Protein AF-A0A975S518-F1 (afdb_monomer)

Mean predicted aligned error: 11.59 Å

Secondary structure (DSSP, 8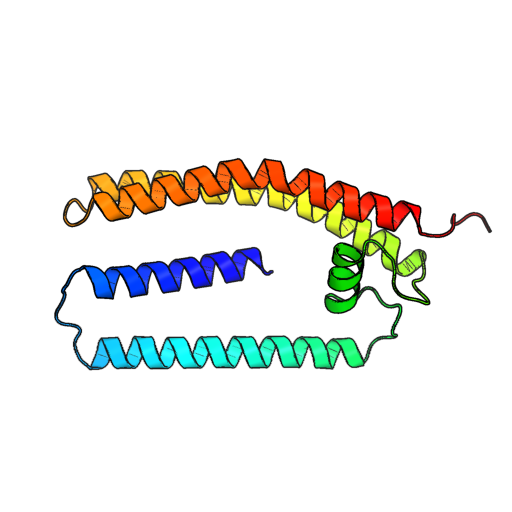-state):
-HHHHHHHHHHHHHHHHHHHHS-----HHHHHHHHHHHHHHHHHHHHHHHHHHHHHTTS-TTS--HHHHHHHHHHSSPPTT--HHHHHHHHHHHHHHHHHHHHHHHHHHHHHHHHHHHHHHH-TTSHHHHHHHHHHHHHHHHHHHHHHHHHHHHHHHHHTTSPPS--

Structure (mmCIF, N/CA/C/O backbone):
data_AF-A0A975S518-F1
#
_entry.id   AF-A0A975S518-F1
#
loop_
_atom_site.group_PDB
_atom_site.id
_atom_site.type_symbol
_atom_site.label_atom_id
_atom_site.label_alt_id
_atom_site.label_comp_id
_atom_site.label_asym_id
_atom_site.label_entity_id
_atom_site.label_seq_id
_atom_site.pdbx_PDB_ins_code
_atom_site.Cartn_x
_atom_site.Cartn_y
_atom_site.Cartn_z
_atom_site.occupancy
_atom_site.B_iso_or_equiv
_atom_site.auth_seq_id
_atom_site.auth_comp_id
_atom_site.auth_asym_id
_atom_site.auth_atom_id
_atom_site.pdbx_PDB_model_num
ATOM 1 N N . MET A 1 1 ? 2.983 2.450 4.273 1.00 43.06 1 MET A N 1
ATOM 2 C CA . MET A 1 1 ? 4.218 1.632 4.213 1.00 43.06 1 MET A CA 1
ATOM 3 C C . MET A 1 1 ? 4.245 0.651 3.047 1.00 43.06 1 MET A C 1
ATOM 5 O O . MET A 1 1 ? 5.260 0.614 2.371 1.00 43.06 1 MET A O 1
ATOM 9 N N . GLY A 1 2 ? 3.162 -0.083 2.753 1.00 44.12 2 GLY A N 1
ATOM 10 C CA . GLY A 1 2 ? 3.148 -1.046 1.639 1.00 44.12 2 GLY A CA 1
ATOM 11 C C . GLY A 1 2 ? 3.452 -0.449 0.260 1.00 44.12 2 GLY A C 1
ATOM 12 O O . GLY A 1 2 ? 4.195 -1.057 -0.487 1.00 44.12 2 GLY A O 1
ATOM 13 N N . LEU A 1 3 ? 2.962 0.756 -0.053 1.00 45.25 3 LEU A N 1
ATOM 14 C CA . LEU A 1 3 ? 3.166 1.374 -1.372 1.00 45.25 3 LEU A CA 1
ATOM 15 C C . LEU A 1 3 ? 4.629 1.754 -1.646 1.00 45.25 3 LEU A C 1
ATOM 17 O O . LEU A 1 3 ? 5.121 1.513 -2.734 1.00 45.25 3 LEU A O 1
ATOM 21 N N . PHE A 1 4 ? 5.336 2.310 -0.660 1.00 45.25 4 PHE A N 1
ATOM 22 C CA . PHE A 1 4 ? 6.731 2.732 -0.832 1.00 45.25 4 PHE A CA 1
ATOM 23 C C . PHE A 1 4 ? 7.668 1.524 -0.971 1.00 45.25 4 PHE A C 1
ATOM 25 O O . PHE A 1 4 ? 8.559 1.521 -1.810 1.00 45.25 4 PHE A O 1
ATOM 32 N N . LEU A 1 5 ? 7.404 0.460 -0.202 1.00 48.91 5 LEU A N 1
ATOM 33 C CA . LEU A 1 5 ? 8.085 -0.827 -0.355 1.00 48.91 5 LEU A CA 1
ATOM 34 C C . LEU A 1 5 ? 7.728 -1.506 -1.679 1.00 48.91 5 LEU A C 1
ATOM 36 O O . LEU A 1 5 ? 8.600 -2.087 -2.303 1.00 48.91 5 LEU A O 1
ATOM 40 N N . LEU A 1 6 ? 6.478 -1.405 -2.133 1.00 50.84 6 LEU A N 1
ATOM 41 C CA . LEU A 1 6 ? 6.052 -1.940 -3.425 1.00 50.84 6 LEU A CA 1
ATOM 42 C C . LEU A 1 6 ? 6.730 -1.199 -4.581 1.00 50.84 6 LEU A C 1
ATOM 44 O O . LEU A 1 6 ? 7.178 -1.851 -5.509 1.00 50.84 6 LEU A O 1
ATOM 48 N N . ILE A 1 7 ? 6.849 0.130 -4.507 1.00 51.62 7 ILE A N 1
ATOM 49 C CA . ILE A 1 7 ? 7.567 0.946 -5.495 1.00 51.62 7 ILE A CA 1
ATOM 50 C C . ILE A 1 7 ? 9.057 0.606 -5.477 1.00 51.62 7 ILE A C 1
ATOM 52 O O . ILE A 1 7 ? 9.623 0.396 -6.539 1.00 51.62 7 ILE A O 1
ATOM 56 N N . ALA A 1 8 ? 9.678 0.483 -4.300 1.00 49.62 8 ALA A N 1
ATOM 57 C CA . ALA A 1 8 ? 11.081 0.089 -4.192 1.00 49.62 8 ALA A CA 1
ATOM 58 C C . ALA A 1 8 ? 11.319 -1.320 -4.757 1.00 49.62 8 ALA A C 1
ATOM 60 O O . ALA A 1 8 ? 12.224 -1.506 -5.557 1.00 49.62 8 ALA A O 1
ATOM 61 N N . VAL A 1 9 ? 10.464 -2.289 -4.415 1.00 56.47 9 VAL A N 1
ATOM 62 C CA . VAL A 1 9 ? 10.541 -3.665 -4.928 1.00 56.47 9 VAL A CA 1
ATOM 63 C C . VAL A 1 9 ? 10.275 -3.711 -6.430 1.00 56.47 9 VAL A C 1
ATOM 65 O O . VAL A 1 9 ? 11.024 -4.368 -7.138 1.00 56.47 9 VAL A O 1
ATOM 68 N N . LEU A 1 10 ? 9.266 -2.997 -6.938 1.00 57.94 10 LEU A N 1
ATOM 69 C CA . LEU A 1 10 ? 9.005 -2.888 -8.376 1.00 57.94 10 LEU A CA 1
ATOM 70 C C . LEU A 1 10 ? 10.193 -2.262 -9.095 1.00 57.94 10 LEU A C 1
ATOM 72 O O . LEU A 1 10 ? 10.613 -2.793 -10.106 1.00 57.94 10 LEU A O 1
ATOM 76 N N . TYR A 1 11 ? 10.774 -1.194 -8.554 1.00 58.62 11 TYR A N 1
ATOM 77 C CA . TYR A 1 11 ? 11.950 -0.546 -9.123 1.00 58.62 11 TYR A CA 1
ATOM 78 C C . TYR A 1 11 ? 13.159 -1.492 -9.162 1.00 58.62 11 TYR A C 1
ATOM 80 O O . TYR A 1 11 ? 13.835 -1.589 -10.181 1.00 58.62 11 TYR A O 1
ATOM 88 N N . THR A 1 12 ? 13.389 -2.263 -8.093 1.00 53.81 12 THR A N 1
ATOM 89 C CA . THR A 1 12 ? 14.445 -3.285 -8.043 1.00 53.81 12 THR A CA 1
ATOM 90 C C . THR A 1 12 ? 14.187 -4.421 -9.034 1.00 53.81 12 THR A C 1
ATOM 92 O O . THR A 1 12 ? 15.092 -4.796 -9.767 1.00 53.81 12 THR A O 1
ATOM 95 N N . VAL A 1 13 ? 12.959 -4.941 -9.107 1.00 61.00 13 VAL A N 1
ATOM 96 C CA . VAL A 1 13 ? 12.565 -6.005 -10.048 1.00 61.00 13 VAL A CA 1
ATOM 97 C C . VAL A 1 13 ? 12.647 -5.526 -11.496 1.00 61.00 13 VAL A C 1
ATOM 99 O O . VAL A 1 13 ? 13.057 -6.287 -12.362 1.00 61.00 13 VAL A O 1
ATOM 102 N N . VAL A 1 14 ? 12.300 -4.267 -11.757 1.00 59.88 14 VAL A N 1
ATOM 103 C CA . VAL A 1 14 ? 12.376 -3.646 -13.080 1.00 59.88 14 VAL A CA 1
ATOM 104 C C . VAL A 1 14 ? 13.830 -3.471 -13.509 1.00 59.88 14 VAL A C 1
ATOM 106 O O . VAL A 1 14 ? 14.152 -3.865 -14.620 1.00 59.88 14 VAL A O 1
ATOM 109 N N . LEU A 1 15 ? 14.723 -2.994 -12.634 1.00 58.69 15 LEU A N 1
ATOM 110 C CA . LEU A 1 15 ? 16.164 -2.907 -12.922 1.00 58.69 15 LEU A CA 1
ATOM 111 C C . LEU A 1 15 ? 16.800 -4.284 -13.161 1.00 58.69 15 LEU A C 1
ATOM 113 O O . LEU A 1 15 ? 17.557 -4.456 -14.110 1.00 58.69 15 LEU A O 1
ATOM 117 N N . LEU A 1 16 ? 16.452 -5.277 -12.338 1.00 55.41 16 LEU A N 1
ATOM 118 C CA . LEU A 1 16 ? 16.920 -6.658 -12.500 1.00 55.41 16 LEU A CA 1
ATOM 119 C C . LEU A 1 16 ? 16.376 -7.327 -13.768 1.00 55.41 16 LEU A C 1
ATOM 121 O O . LEU A 1 16 ? 17.084 -8.093 -14.415 1.00 55.41 16 LEU A O 1
ATOM 125 N N . GLY A 1 17 ? 15.116 -7.059 -14.113 1.00 56.59 17 GLY A N 1
ATOM 126 C CA . GLY A 1 17 ? 14.508 -7.532 -15.352 1.00 56.59 17 GLY A CA 1
ATOM 127 C C . GLY A 1 17 ? 15.150 -6.877 -16.572 1.00 56.59 17 GLY A C 1
ATOM 128 O O . GLY A 1 17 ? 15.389 -7.553 -17.565 1.00 56.59 17 GLY A O 1
ATOM 129 N N . MET A 1 18 ? 15.494 -5.593 -16.471 1.00 54.53 18 MET A N 1
ATOM 130 C CA . MET A 1 18 ? 16.213 -4.853 -17.507 1.00 54.53 18 MET A CA 1
ATOM 131 C C . MET A 1 18 ? 17.574 -5.502 -17.788 1.00 54.53 18 MET A C 1
ATOM 133 O O . MET A 1 18 ? 17.830 -5.875 -18.925 1.00 54.53 18 MET A O 1
ATOM 137 N N . ASP A 1 19 ? 18.368 -5.773 -16.747 1.00 55.34 19 ASP A N 1
ATOM 138 C CA . ASP A 1 19 ? 19.677 -6.441 -16.857 1.00 55.34 19 ASP A CA 1
ATOM 139 C C . ASP A 1 19 ? 19.593 -7.871 -17.452 1.00 55.34 19 ASP A C 1
ATOM 141 O O . ASP A 1 19 ? 20.565 -8.369 -18.015 1.00 55.34 19 ASP A O 1
ATOM 145 N N . TYR A 1 20 ? 18.444 -8.550 -17.349 1.00 50.97 20 TYR A N 1
ATOM 146 C CA . TYR A 1 20 ? 18.223 -9.882 -17.933 1.00 50.97 20 TYR A CA 1
ATOM 147 C C . TYR A 1 20 ? 17.809 -9.831 -19.416 1.00 50.97 20 TYR A C 1
ATOM 149 O O . TYR A 1 20 ? 18.140 -10.735 -20.182 1.00 50.97 20 TYR A O 1
ATOM 157 N N . PHE A 1 21 ? 17.089 -8.785 -19.835 1.00 51.81 21 PHE A N 1
ATOM 158 C CA . PHE A 1 21 ? 16.566 -8.646 -21.201 1.00 51.81 21 PHE A CA 1
ATOM 159 C C . PHE A 1 21 ? 17.519 -7.930 -22.170 1.00 51.81 21 PHE A C 1
ATOM 161 O O . PHE A 1 21 ? 17.350 -8.070 -23.380 1.00 51.81 21 PHE A O 1
ATOM 168 N N . THR A 1 22 ? 18.522 -7.197 -21.677 1.00 54.31 22 THR A N 1
ATOM 169 C CA . THR A 1 22 ? 19.495 -6.463 -22.510 1.00 54.31 22 THR A CA 1
ATOM 170 C C . THR A 1 22 ? 20.615 -7.331 -23.089 1.00 54.31 22 THR A C 1
ATOM 172 O O . THR A 1 22 ? 21.387 -6.854 -23.916 1.00 54.31 22 THR A O 1
ATOM 175 N N . GLY A 1 23 ? 20.710 -8.613 -22.714 1.00 52.78 23 GLY A N 1
ATOM 176 C CA . GLY A 1 23 ? 21.712 -9.530 -23.274 1.00 52.78 23 GLY A CA 1
ATOM 177 C C . GLY A 1 23 ? 23.162 -9.163 -22.933 1.00 52.78 23 GLY A C 1
ATOM 178 O O . GLY A 1 23 ? 24.083 -9.718 -23.535 1.00 52.78 23 GLY A O 1
ATOM 179 N N . GLU A 1 24 ? 23.383 -8.256 -21.972 1.00 53.56 24 GLU A N 1
ATOM 180 C CA . GLU A 1 24 ? 24.712 -8.012 -21.419 1.00 53.56 24 GLU A CA 1
ATOM 181 C C . GLU A 1 24 ? 25.257 -9.324 -20.844 1.00 53.56 24 GLU A C 1
ATOM 183 O O . GLU A 1 24 ? 24.554 -10.062 -20.149 1.00 53.56 24 GLU A O 1
ATOM 188 N N . ILE A 1 25 ? 26.528 -9.630 -21.122 1.00 51.72 25 ILE A N 1
ATOM 189 C CA . ILE A 1 25 ? 27.223 -10.762 -20.506 1.00 51.72 25 ILE A CA 1
ATOM 190 C C . ILE A 1 25 ? 27.328 -10.443 -19.013 1.00 51.72 25 ILE A C 1
ATOM 192 O O . ILE A 1 25 ? 28.244 -9.754 -18.563 1.00 51.72 25 ILE A O 1
ATOM 196 N N . LEU A 1 26 ? 26.339 -10.903 -18.248 1.00 54.31 26 LEU A N 1
ATOM 197 C CA . LEU A 1 26 ? 26.256 -10.724 -16.810 1.00 54.31 26 LEU A CA 1
ATOM 198 C C . LEU A 1 26 ? 27.484 -11.378 -16.176 1.00 54.31 26 LEU A C 1
ATOM 200 O O . LEU A 1 26 ? 27.552 -12.596 -16.009 1.00 54.31 26 LEU A O 1
ATOM 204 N N . GLY A 1 27 ? 28.477 -10.558 -15.833 1.00 60.00 27 GLY A N 1
ATOM 205 C CA . GLY A 1 27 ? 29.650 -11.021 -15.109 1.00 60.00 27 GLY A CA 1
ATOM 206 C C . GLY A 1 27 ? 29.211 -11.770 -13.839 1.00 60.00 27 GLY A C 1
ATOM 207 O O . GLY A 1 27 ? 28.298 -11.296 -13.152 1.00 60.00 27 GLY A O 1
ATOM 208 N N . PRO A 1 28 ? 29.850 -12.897 -13.473 1.00 63.00 28 PRO A N 1
ATOM 209 C CA . PRO A 1 28 ? 29.451 -13.721 -12.325 1.00 63.00 28 PRO A CA 1
ATOM 210 C C . PRO A 1 28 ? 29.260 -12.922 -11.025 1.00 63.00 28 PRO A C 1
ATOM 212 O O . PRO A 1 28 ? 28.379 -13.224 -10.223 1.00 63.00 28 PRO A O 1
ATOM 215 N N . GLY A 1 29 ? 30.042 -11.850 -10.841 1.00 60.47 29 GLY A N 1
ATOM 216 C CA . GLY A 1 29 ? 29.932 -10.942 -9.699 1.00 60.47 29 GLY A CA 1
ATOM 217 C C . GLY A 1 29 ? 28.628 -10.137 -9.645 1.00 60.47 29 GLY A C 1
ATOM 218 O O . GLY A 1 29 ? 28.104 -9.918 -8.556 1.00 60.47 29 GLY A O 1
ATOM 219 N N . ARG A 1 30 ? 28.055 -9.739 -10.789 1.00 60.25 30 ARG A N 1
ATOM 220 C CA . ARG A 1 30 ? 26.800 -8.966 -10.848 1.00 60.25 30 ARG A CA 1
ATOM 221 C C . ARG A 1 30 ? 25.590 -9.854 -10.549 1.00 60.25 30 ARG A C 1
ATOM 223 O O . ARG A 1 30 ? 24.694 -9.423 -9.826 1.00 60.25 30 ARG A O 1
ATOM 230 N N . ILE A 1 31 ? 25.627 -11.115 -10.997 1.00 61.16 31 ILE A N 1
ATOM 231 C CA . ILE A 1 31 ? 24.643 -12.163 -10.662 1.00 61.16 31 ILE A CA 1
ATOM 232 C C . ILE A 1 31 ? 24.711 -12.505 -9.168 1.00 61.16 31 ILE A C 1
ATOM 234 O O . ILE A 1 31 ? 23.690 -12.556 -8.485 1.00 61.16 31 ILE A O 1
ATOM 238 N N . ALA A 1 32 ? 25.918 -12.694 -8.628 1.00 67.00 32 ALA A N 1
ATOM 239 C CA . ALA A 1 32 ? 26.101 -12.958 -7.204 1.00 67.00 32 ALA A CA 1
ATOM 240 C C . ALA A 1 32 ? 25.609 -11.782 -6.345 1.00 67.00 32 ALA A C 1
ATOM 242 O O . ALA A 1 32 ? 24.908 -11.992 -5.359 1.00 67.00 32 ALA A O 1
ATOM 243 N N . PHE A 1 33 ? 25.908 -10.541 -6.741 1.00 65.25 33 PHE A N 1
ATOM 244 C CA . PHE A 1 33 ? 25.447 -9.347 -6.034 1.00 65.25 33 PHE A CA 1
ATOM 245 C C . PHE A 1 33 ? 23.918 -9.219 -6.042 1.00 65.25 33 PHE A C 1
ATOM 247 O O . PHE A 1 33 ? 23.312 -8.978 -4.997 1.00 65.25 33 PHE A O 1
ATOM 254 N N . THR A 1 34 ? 23.272 -9.432 -7.189 1.00 64.88 34 THR A N 1
ATOM 255 C CA . THR A 1 34 ? 21.804 -9.417 -7.301 1.00 64.88 34 THR A CA 1
ATOM 256 C C . THR A 1 34 ? 21.146 -10.551 -6.513 1.00 64.88 34 THR A C 1
ATOM 258 O O . THR A 1 34 ? 20.154 -10.324 -5.823 1.00 64.88 34 THR A O 1
ATOM 261 N N . ALA A 1 35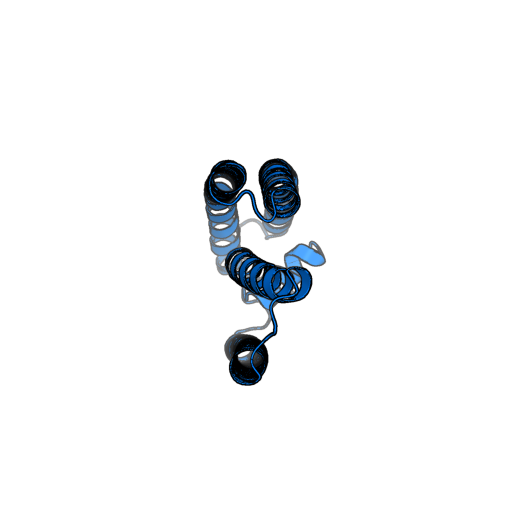 ? 21.724 -11.754 -6.522 1.00 66.62 35 ALA A N 1
ATOM 262 C CA . ALA A 1 35 ? 21.235 -12.870 -5.716 1.00 66.62 35 ALA A CA 1
ATOM 263 C C . ALA A 1 35 ? 21.365 -12.592 -4.208 1.00 66.62 35 ALA A C 1
ATOM 265 O O . ALA A 1 35 ? 20.403 -12.768 -3.459 1.00 66.62 35 ALA A O 1
ATOM 266 N N . ILE A 1 36 ? 22.524 -12.102 -3.754 1.00 72.25 36 ILE A N 1
ATOM 267 C CA . ILE A 1 36 ? 22.772 -11.767 -2.343 1.00 72.25 36 ILE A CA 1
ATOM 268 C C . ILE A 1 36 ? 21.841 -10.646 -1.886 1.00 72.25 36 ILE A C 1
ATOM 270 O O . ILE A 1 36 ? 21.230 -10.752 -0.824 1.00 72.25 36 ILE A O 1
ATOM 274 N N . THR A 1 37 ? 21.691 -9.590 -2.685 1.00 65.19 37 THR A N 1
ATOM 275 C CA . THR A 1 37 ? 20.785 -8.479 -2.359 1.00 65.19 37 THR A CA 1
ATOM 276 C C . THR A 1 37 ? 19.325 -8.924 -2.353 1.00 65.19 37 THR A C 1
ATOM 278 O O . THR A 1 37 ? 18.594 -8.563 -1.431 1.00 65.19 37 THR A O 1
ATOM 281 N N . GLY A 1 38 ? 18.908 -9.778 -3.292 1.00 67.50 38 GLY A N 1
ATOM 282 C CA . GLY A 1 38 ? 17.574 -10.379 -3.309 1.00 67.50 38 GLY A CA 1
ATOM 283 C C . GLY A 1 38 ? 17.286 -11.232 -2.068 1.00 67.50 38 GLY A C 1
ATOM 284 O O . GLY A 1 38 ? 16.230 -11.088 -1.444 1.00 67.50 38 GLY A O 1
ATOM 285 N N . ILE A 1 39 ? 18.239 -12.073 -1.651 1.00 73.19 39 ILE A N 1
ATOM 286 C CA . ILE A 1 39 ? 18.132 -12.902 -0.439 1.00 73.19 39 ILE A CA 1
ATOM 287 C C . ILE A 1 39 ? 18.131 -12.033 0.823 1.00 73.19 39 ILE A C 1
ATOM 289 O O . ILE A 1 39 ? 17.311 -12.252 1.719 1.00 73.19 39 ILE A O 1
ATOM 293 N N . ALA A 1 40 ? 19.011 -1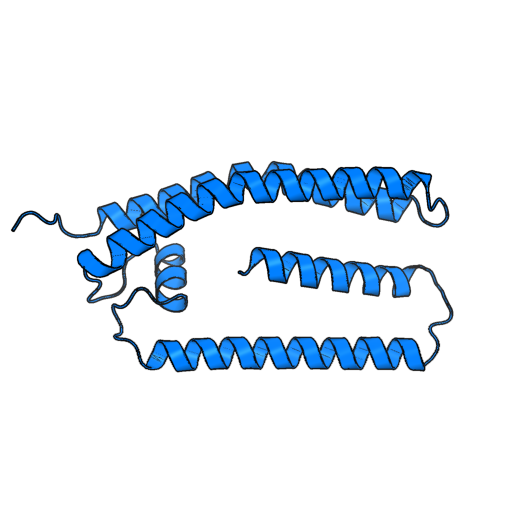1.033 0.901 1.00 68.62 40 ALA A N 1
ATOM 294 C CA . ALA A 1 40 ? 19.095 -10.113 2.030 1.00 68.62 40 ALA A CA 1
ATOM 295 C C . ALA A 1 40 ? 17.799 -9.307 2.188 1.00 68.62 40 ALA A C 1
ATOM 297 O O . ALA A 1 40 ? 17.251 -9.235 3.288 1.00 68.62 40 ALA A O 1
ATOM 298 N N . LEU A 1 41 ? 17.260 -8.775 1.087 1.00 71.19 41 LEU A N 1
ATOM 299 C CA . LEU A 1 41 ? 15.992 -8.051 1.080 1.00 71.19 41 LEU A CA 1
ATOM 300 C C . LEU A 1 41 ? 14.834 -8.959 1.504 1.00 71.19 41 LEU A C 1
ATOM 302 O O . LEU A 1 41 ? 14.049 -8.590 2.376 1.00 71.19 41 LEU A O 1
ATOM 306 N N . SER A 1 42 ? 14.757 -10.169 0.947 1.00 66.12 42 SER A N 1
ATOM 307 C CA . SER A 1 42 ? 13.719 -11.146 1.298 1.00 66.12 42 SER A CA 1
ATOM 308 C C . SER A 1 42 ? 13.779 -11.524 2.782 1.00 66.12 42 SER A C 1
ATOM 310 O O . SER A 1 42 ? 12.761 -11.522 3.476 1.00 66.12 42 SER A O 1
ATOM 312 N N . SER A 1 43 ? 14.984 -11.771 3.300 1.00 73.38 43 SER A N 1
ATOM 313 C CA . SER A 1 43 ? 15.219 -12.100 4.710 1.00 73.38 43 SER A CA 1
ATOM 314 C C . SER A 1 43 ? 14.855 -10.938 5.634 1.00 73.38 43 SER A C 1
ATOM 316 O O . SER A 1 43 ? 14.196 -11.139 6.655 1.00 73.38 43 SER A O 1
ATOM 318 N N . PHE A 1 44 ? 15.218 -9.711 5.254 1.00 76.00 44 PHE A N 1
ATOM 319 C CA . PHE A 1 44 ? 14.854 -8.503 5.987 1.00 76.00 44 PHE A CA 1
ATOM 320 C C . PHE A 1 44 ? 13.338 -8.294 6.025 1.00 76.00 44 PHE A C 1
ATOM 322 O O . PHE A 1 44 ? 12.791 -8.016 7.092 1.00 76.00 44 PHE A O 1
ATOM 329 N N . ILE A 1 45 ? 12.636 -8.483 4.902 1.00 73.06 45 ILE A N 1
ATOM 330 C CA . ILE A 1 45 ? 11.170 -8.380 4.839 1.00 73.06 45 ILE A CA 1
ATOM 331 C C . ILE A 1 45 ? 10.522 -9.391 5.791 1.00 73.06 45 ILE A C 1
ATOM 333 O O . ILE A 1 45 ? 9.654 -9.021 6.585 1.00 73.06 45 ILE A O 1
ATOM 337 N N . LEU A 1 46 ? 10.958 -10.654 5.756 1.00 76.44 46 LEU A N 1
ATOM 338 C CA . LEU A 1 46 ? 10.429 -11.700 6.636 1.00 76.44 46 LEU A CA 1
ATOM 339 C C . LEU A 1 46 ? 10.689 -11.387 8.113 1.00 76.44 46 LEU A C 1
ATOM 341 O O . LEU A 1 46 ? 9.778 -11.500 8.941 1.00 76.44 46 LEU A O 1
ATOM 345 N N . TRP A 1 47 ? 11.905 -10.947 8.445 1.00 82.69 47 TRP A N 1
ATOM 346 C CA . TRP A 1 47 ? 12.259 -10.516 9.794 1.00 82.69 47 TRP A CA 1
ATOM 347 C C . TRP A 1 47 ? 11.400 -9.335 10.252 1.00 82.69 47 TRP A C 1
ATOM 349 O O . TRP A 1 47 ? 10.831 -9.382 11.343 1.00 82.69 47 TRP A O 1
ATOM 359 N N . PHE A 1 48 ? 11.232 -8.315 9.410 1.00 76.00 48 PHE A N 1
ATOM 360 C CA . PHE A 1 48 ? 10.460 -7.117 9.725 1.00 76.00 48 PHE A CA 1
ATOM 361 C C . PHE A 1 48 ? 8.983 -7.441 9.975 1.00 76.00 48 PHE A C 1
ATOM 363 O O . PHE A 1 48 ? 8.408 -6.988 10.966 1.00 76.00 48 PHE A O 1
ATOM 370 N N . VAL A 1 49 ? 8.374 -8.288 9.136 1.00 74.81 49 VAL A N 1
ATOM 371 C CA . VAL A 1 49 ? 6.991 -8.759 9.326 1.00 74.81 49 VAL A CA 1
ATOM 372 C C . VAL A 1 49 ? 6.858 -9.546 10.631 1.00 74.81 49 VAL A C 1
ATOM 374 O O . VAL A 1 49 ? 5.910 -9.331 11.393 1.00 74.81 49 VAL A O 1
ATOM 377 N N . LYS A 1 50 ? 7.811 -10.437 10.929 1.00 79.31 50 LYS A N 1
ATOM 378 C CA . LYS A 1 50 ? 7.820 -11.212 12.179 1.00 79.31 50 LYS A CA 1
ATOM 379 C C . LYS A 1 50 ? 7.975 -10.304 13.399 1.00 79.31 50 LYS A C 1
ATOM 381 O O . LYS A 1 50 ? 7.259 -10.483 14.383 1.00 79.31 50 LYS A O 1
ATOM 386 N N . TRP A 1 51 ? 8.862 -9.317 13.325 1.00 81.88 51 TRP A N 1
ATOM 387 C CA . TRP A 1 51 ? 9.094 -8.335 14.378 1.00 81.88 51 TRP A CA 1
ATOM 388 C C . TRP A 1 51 ? 7.856 -7.469 14.634 1.00 81.88 51 TRP A C 1
ATOM 390 O O . TRP A 1 51 ? 7.454 -7.310 15.788 1.00 81.88 51 TRP A O 1
ATOM 400 N N . GLN A 1 52 ? 7.189 -6.984 13.580 1.00 77.44 52 GLN A N 1
ATOM 401 C CA . GLN A 1 52 ? 5.931 -6.248 13.723 1.00 77.44 52 GLN A CA 1
ATOM 402 C C . GLN A 1 52 ? 4.858 -7.100 14.402 1.00 77.44 52 GLN A C 1
ATOM 404 O O . GLN A 1 52 ? 4.291 -6.667 15.403 1.00 77.44 52 GLN A O 1
ATOM 409 N N . ARG A 1 53 ? 4.643 -8.340 13.943 1.00 78.00 53 ARG A N 1
ATOM 410 C CA . ARG A 1 53 ? 3.684 -9.262 14.576 1.00 78.00 53 ARG A CA 1
ATOM 411 C C . ARG A 1 53 ? 4.022 -9.532 16.041 1.00 78.00 53 ARG A C 1
ATOM 413 O O . ARG A 1 53 ? 3.131 -9.556 16.882 1.00 78.00 53 ARG A O 1
ATOM 420 N N . ALA A 1 54 ? 5.300 -9.712 16.372 1.00 81.38 54 ALA A N 1
ATOM 421 C CA . ALA A 1 54 ? 5.735 -9.910 17.753 1.00 81.38 54 ALA A CA 1
ATOM 422 C C . ALA A 1 54 ? 5.441 -8.685 18.634 1.00 81.38 54 ALA A C 1
ATOM 424 O O . ALA A 1 54 ? 5.046 -8.832 19.790 1.00 81.38 54 ALA A O 1
ATOM 425 N N . ARG A 1 55 ? 5.584 -7.475 18.084 1.00 78.81 55 ARG A N 1
ATOM 426 C CA . ARG A 1 55 ? 5.240 -6.225 18.769 1.00 78.81 55 ARG A CA 1
ATOM 427 C C . ARG A 1 55 ? 3.728 -6.056 18.937 1.00 78.81 55 ARG A C 1
ATOM 429 O O . ARG A 1 55 ? 3.292 -5.537 19.959 1.00 78.81 55 ARG A O 1
ATOM 436 N N . GLU A 1 56 ? 2.938 -6.518 17.972 1.00 78.38 56 GLU A N 1
ATOM 437 C CA . GLU A 1 56 ? 1.472 -6.499 18.032 1.00 78.38 56 GLU A CA 1
ATOM 438 C C . GLU A 1 56 ? 0.900 -7.502 19.033 1.00 78.38 56 GLU A C 1
ATOM 440 O O . GLU A 1 56 ? -0.052 -7.165 19.723 1.00 78.38 56 GLU A O 1
ATOM 445 N N . ARG A 1 57 ? 1.518 -8.680 19.202 1.00 75.19 57 ARG A N 1
ATOM 446 C CA . ARG A 1 57 ? 1.108 -9.681 20.213 1.00 75.19 57 ARG A CA 1
ATOM 447 C C . ARG A 1 57 ? 1.157 -9.171 21.652 1.00 75.19 57 ARG A C 1
ATOM 449 O O . ARG A 1 57 ? 0.525 -9.753 22.523 1.00 75.19 57 ARG A O 1
ATOM 456 N N . ARG A 1 58 ? 1.924 -8.111 21.915 1.00 78.31 58 ARG A N 1
ATOM 457 C CA . ARG A 1 58 ? 1.983 -7.465 23.234 1.00 78.31 58 ARG A CA 1
ATOM 458 C C . ARG A 1 58 ? 0.797 -6.534 23.492 1.00 78.31 58 ARG A C 1
ATOM 460 O O . ARG A 1 58 ? 0.683 -6.005 24.592 1.00 78.31 58 ARG A O 1
ATOM 467 N N . LYS A 1 59 ? -0.038 -6.277 22.483 1.00 79.88 59 LYS A N 1
ATOM 468 C CA . LYS A 1 59 ? -1.190 -5.380 22.576 1.00 79.88 59 LYS A CA 1
ATOM 469 C C . LYS A 1 59 ? -2.486 -6.179 22.775 1.00 79.88 59 LYS A C 1
ATOM 471 O O . LYS A 1 59 ? -2.562 -7.317 22.316 1.00 79.88 59 LYS A O 1
ATOM 476 N N . PRO A 1 60 ? -3.505 -5.591 23.427 1.00 79.31 60 PRO A N 1
ATOM 477 C CA . PRO A 1 60 ? -4.817 -6.218 23.579 1.00 79.31 60 PRO A CA 1
ATOM 478 C C . PRO A 1 60 ? -5.453 -6.586 22.232 1.00 79.31 60 PRO A C 1
ATOM 480 O O . PRO A 1 60 ? -5.251 -5.883 21.240 1.00 79.31 60 PRO A O 1
ATOM 483 N N . ALA A 1 61 ? -6.270 -7.644 22.211 1.00 76.06 61 ALA A N 1
ATOM 484 C CA . ALA A 1 61 ? -6.906 -8.159 20.994 1.00 76.06 61 ALA A CA 1
ATOM 485 C C . ALA A 1 61 ? -7.772 -7.113 20.265 1.00 76.06 61 ALA A C 1
ATOM 487 O O . ALA A 1 61 ? -7.732 -7.048 19.040 1.00 76.06 61 ALA A O 1
ATOM 488 N N . GLY A 1 62 ? -8.466 -6.240 21.003 1.00 77.94 62 GLY A N 1
ATOM 489 C CA . GLY A 1 62 ? -9.274 -5.144 20.451 1.00 77.94 62 GLY A CA 1
ATOM 490 C C . GLY A 1 62 ? -8.491 -3.873 20.096 1.00 77.94 62 GLY A C 1
ATOM 491 O O . GLY A 1 62 ? -9.101 -2.873 19.731 1.00 77.94 62 GLY A O 1
ATOM 492 N N . TRP A 1 63 ? -7.157 -3.855 20.211 1.00 84.38 63 TRP A N 1
ATOM 493 C CA . TRP A 1 63 ? -6.357 -2.657 19.924 1.00 84.38 63 TRP A CA 1
ATOM 494 C C . TRP A 1 63 ? -6.250 -2.403 18.406 1.00 84.38 63 TRP A C 1
ATOM 496 O O . TRP A 1 63 ? -6.125 -3.369 17.644 1.00 84.38 63 TRP A O 1
ATOM 506 N N . PRO A 1 64 ? -6.205 -1.140 17.935 1.00 83.00 64 PRO A N 1
ATOM 507 C CA . PRO A 1 64 ? -5.961 -0.795 16.528 1.00 83.00 64 PRO A CA 1
ATOM 508 C C . PRO A 1 64 ? -4.504 -1.089 16.111 1.00 83.00 64 PRO A C 1
ATOM 510 O O . PRO A 1 64 ? -3.663 -0.205 15.960 1.00 83.00 64 PRO A O 1
ATOM 513 N N . THR A 1 65 ? -4.157 -2.369 15.994 1.00 85.31 65 THR A N 1
ATOM 514 C CA . THR A 1 65 ? -2.885 -2.846 15.425 1.00 85.31 65 THR A CA 1
ATOM 515 C C . THR A 1 65 ? -2.953 -2.860 13.898 1.00 85.31 65 THR A C 1
ATOM 517 O O . THR A 1 65 ? -4.043 -2.838 13.331 1.00 85.31 65 THR A O 1
ATOM 520 N N . ALA A 1 66 ? -1.815 -2.908 13.197 1.00 80.50 66 ALA A N 1
ATOM 521 C CA . ALA A 1 66 ? -1.825 -2.925 11.733 1.00 80.50 66 ALA A CA 1
ATOM 522 C C . ALA A 1 66 ? -2.486 -4.206 11.199 1.00 80.50 66 ALA A C 1
ATOM 524 O O . ALA A 1 66 ? -3.202 -4.154 10.196 1.00 80.50 66 ALA A O 1
ATOM 525 N N . THR A 1 67 ? -2.302 -5.334 11.895 1.00 81.38 67 THR A N 1
ATOM 526 C CA . THR A 1 67 ? -3.010 -6.584 11.588 1.00 81.38 67 THR A CA 1
ATOM 527 C C . THR A 1 67 ? -4.520 -6.438 11.786 1.00 81.38 67 THR A C 1
ATOM 529 O O . THR A 1 67 ? -5.260 -6.677 10.836 1.00 81.38 67 THR A O 1
ATOM 532 N N . ASN A 1 68 ? -4.986 -5.962 12.946 1.00 84.44 68 ASN A N 1
ATOM 533 C CA . ASN A 1 68 ? -6.422 -5.794 13.210 1.00 84.44 68 ASN A CA 1
ATOM 534 C C . ASN A 1 68 ? -7.076 -4.785 12.269 1.00 84.44 68 ASN A C 1
ATOM 536 O O . ASN A 1 68 ? -8.179 -5.012 11.789 1.00 84.44 68 ASN A O 1
ATOM 540 N N . PHE A 1 69 ? -6.379 -3.696 11.951 1.00 85.19 69 PHE A N 1
ATOM 541 C CA . PHE A 1 69 ? -6.853 -2.690 11.007 1.00 85.19 69 PHE A CA 1
ATOM 542 C C . PHE A 1 69 ? -6.990 -3.264 9.592 1.00 85.19 69 PHE A C 1
ATOM 544 O O . PHE A 1 69 ? -7.961 -2.991 8.888 1.00 85.19 69 PHE A O 1
ATOM 551 N N . ARG A 1 70 ? -6.033 -4.098 9.162 1.00 84.50 70 ARG A N 1
ATOM 552 C CA . ARG A 1 70 ? -6.110 -4.795 7.872 1.00 84.50 70 ARG A CA 1
ATOM 553 C C . ARG A 1 70 ? -7.258 -5.799 7.854 1.00 84.50 70 ARG A C 1
ATOM 555 O O . ARG A 1 70 ? -7.990 -5.823 6.867 1.00 84.50 70 ARG A O 1
ATOM 562 N N . THR A 1 71 ? -7.406 -6.587 8.917 1.00 84.88 71 THR A N 1
ATOM 563 C CA . THR A 1 71 ? -8.508 -7.540 9.065 1.00 84.88 71 THR A CA 1
ATOM 564 C C . THR A 1 71 ? -9.840 -6.804 8.997 1.00 84.88 71 THR A C 1
ATOM 566 O O . THR A 1 71 ? -10.625 -7.126 8.114 1.00 84.88 71 THR A O 1
ATOM 569 N N . ALA A 1 72 ? -10.023 -5.733 9.774 1.00 86.12 72 ALA A N 1
ATOM 570 C CA . ALA A 1 72 ? -11.245 -4.930 9.785 1.00 86.12 72 ALA A CA 1
ATOM 571 C C . ALA A 1 72 ? -11.577 -4.304 8.423 1.00 86.12 72 ALA A C 1
ATOM 573 O O . ALA A 1 72 ? -12.724 -4.288 7.994 1.00 86.12 72 ALA A O 1
ATOM 574 N N . LEU A 1 73 ? -10.575 -3.841 7.670 1.00 85.00 73 LEU A N 1
ATOM 575 C CA . LEU A 1 73 ? -10.791 -3.350 6.303 1.00 85.00 73 LEU A CA 1
ATOM 576 C C . LEU A 1 73 ? -11.165 -4.455 5.303 1.00 85.00 73 LEU A C 1
ATOM 578 O O . LEU A 1 73 ? -11.813 -4.178 4.283 1.00 85.00 73 LEU A O 1
ATOM 582 N N . SER A 1 74 ? -10.695 -5.681 5.536 1.00 85.00 74 SER A N 1
ATOM 583 C CA . SER A 1 74 ? -10.997 -6.827 4.679 1.00 85.00 74 SER A CA 1
ATOM 584 C C . SER A 1 74 ? -12.358 -7.446 4.988 1.00 85.00 74 SER A C 1
ATOM 586 O O . SER A 1 74 ? -13.121 -7.642 4.045 1.00 85.00 74 SER A O 1
ATOM 588 N N . SER A 1 75 ? -12.672 -7.679 6.266 1.00 85.81 75 SER A N 1
ATOM 589 C CA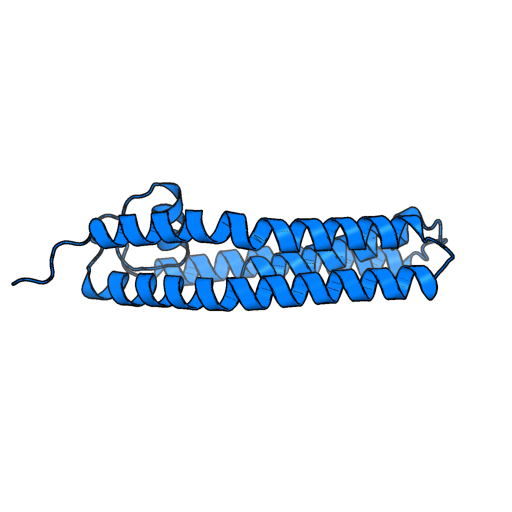 . SER A 1 75 ? -13.956 -8.211 6.734 1.00 85.81 75 SER A CA 1
ATOM 590 C C . SER A 1 75 ? -15.066 -7.167 6.675 1.00 85.81 75 SER A C 1
ATOM 592 O O . SER A 1 75 ? -16.216 -7.511 6.446 1.00 85.81 75 SER A O 1
ATOM 594 N N . GLY A 1 76 ? -14.722 -5.885 6.821 1.00 84.56 76 GLY A N 1
ATOM 595 C CA . GLY A 1 76 ? -15.698 -4.811 6.970 1.00 84.56 76 GLY A CA 1
ATOM 596 C C . GLY A 1 76 ? -16.260 -4.691 8.387 1.00 84.56 76 GLY A C 1
ATOM 597 O O . GLY A 1 76 ? -17.210 -3.939 8.563 1.00 84.56 76 GLY A O 1
ATOM 598 N N . GLU A 1 77 ? -15.674 -5.381 9.369 1.00 87.00 77 GLU A N 1
ATOM 599 C CA . GLU A 1 77 ? -16.146 -5.433 10.760 1.00 87.00 77 GLU A CA 1
ATOM 600 C C . GLU A 1 77 ? -15.015 -5.139 11.749 1.00 87.00 77 GLU A C 1
ATOM 602 O O . GLU A 1 77 ? -13.861 -5.516 11.524 1.00 87.00 77 GLU A O 1
ATOM 607 N N . LEU A 1 78 ? -15.338 -4.470 12.857 1.00 86.69 78 LEU A N 1
ATOM 608 C CA . LEU A 1 78 ? -14.384 -4.221 13.938 1.00 86.69 78 LEU A CA 1
ATOM 609 C C . LEU A 1 78 ? -14.125 -5.488 14.773 1.00 86.69 78 LEU A C 1
ATOM 611 O O . LEU A 1 78 ? -15.036 -6.285 14.981 1.00 86.69 78 LEU A O 1
ATOM 615 N N . PRO A 1 79 ? -12.895 -5.685 15.283 1.00 85.25 79 PRO A N 1
ATOM 616 C CA . PRO A 1 79 ? -12.599 -6.816 16.155 1.00 85.25 79 PRO A CA 1
ATOM 617 C C . PRO A 1 79 ? -13.351 -6.715 17.488 1.00 85.25 79 PRO A C 1
ATOM 619 O O . PRO A 1 79 ? -13.584 -5.622 18.007 1.00 85.25 79 PRO A O 1
ATOM 622 N N . GLU A 1 80 ? -13.669 -7.868 18.075 1.00 80.56 80 GLU A N 1
ATOM 623 C CA . GLU A 1 80 ? -14.331 -7.950 19.377 1.00 80.56 80 GLU A CA 1
ATOM 624 C C . GLU A 1 80 ? -13.547 -7.184 20.459 1.00 80.56 80 GLU A C 1
ATOM 626 O O . GLU A 1 80 ? -12.323 -7.297 20.588 1.00 80.56 80 GLU A O 1
ATOM 631 N N . GLY A 1 81 ? -14.257 -6.358 21.232 1.00 81.25 81 GLY A N 1
ATOM 632 C CA . GLY A 1 81 ? -13.656 -5.487 22.245 1.00 81.25 81 GLY A CA 1
ATOM 633 C C . GLY A 1 81 ? -12.993 -4.216 21.696 1.00 81.25 81 GLY A C 1
ATOM 634 O O . GLY A 1 81 ? -12.248 -3.560 22.431 1.00 81.25 81 GLY A O 1
ATOM 635 N N . ALA A 1 82 ? -13.237 -3.850 20.431 1.00 83.62 82 ALA A N 1
ATOM 636 C CA . ALA A 1 82 ? -12.825 -2.562 19.881 1.00 83.62 82 ALA A CA 1
ATOM 637 C C . ALA A 1 82 ? -13.479 -1.402 20.648 1.00 83.62 82 ALA A C 1
ATOM 639 O O . ALA A 1 82 ? -14.698 -1.254 20.680 1.00 83.62 82 ALA A O 1
ATOM 640 N N . ARG A 1 83 ? -12.651 -0.551 21.263 1.00 84.81 83 ARG A N 1
ATOM 641 C CA . ARG A 1 83 ? -13.109 0.652 21.970 1.00 84.81 83 ARG A CA 1
ATOM 642 C C . ARG A 1 83 ? -13.109 1.854 21.031 1.00 84.81 83 ARG A C 1
ATOM 644 O O . ARG A 1 83 ? -12.084 2.132 20.400 1.00 84.81 83 ARG A O 1
ATOM 651 N N . ALA A 1 84 ? -14.214 2.600 21.000 1.00 83.31 84 ALA A N 1
ATOM 652 C CA . ALA A 1 84 ? -14.370 3.792 20.163 1.00 83.31 84 ALA A CA 1
ATOM 653 C C . ALA A 1 84 ? -13.259 4.826 20.397 1.00 83.31 84 ALA A C 1
ATOM 655 O O . ALA A 1 84 ? -12.666 5.315 19.439 1.00 83.31 84 ALA A O 1
ATOM 656 N N . GLU A 1 85 ? -12.882 5.050 21.656 1.00 85.88 85 GLU A N 1
ATOM 657 C CA . GLU A 1 85 ? -11.816 5.977 22.063 1.00 85.88 85 GLU A CA 1
ATOM 658 C C . GLU A 1 85 ? -10.465 5.710 21.380 1.00 85.88 85 GLU A C 1
ATOM 660 O O . GLU A 1 85 ? -9.693 6.633 21.136 1.00 85.88 85 GLU A O 1
ATOM 665 N N . GLN A 1 86 ? -10.164 4.446 21.066 1.00 86.50 86 GLN A N 1
ATOM 666 C CA . GLN A 1 86 ? -8.888 4.043 20.467 1.00 86.50 86 GLN A CA 1
ATOM 667 C C . GLN A 1 86 ? -8.978 3.969 18.941 1.00 86.50 86 GLN A C 1
ATOM 669 O O . GLN A 1 86 ? -8.036 4.337 18.240 1.00 86.50 86 GLN A O 1
ATOM 674 N N . TRP A 1 87 ? -10.106 3.489 18.414 1.00 87.94 87 TRP A N 1
ATOM 675 C CA . TRP A 1 87 ? -10.286 3.252 16.980 1.00 87.94 87 TRP A CA 1
ATOM 676 C C . TRP A 1 87 ? -10.668 4.503 16.199 1.00 87.94 87 TRP A C 1
ATOM 678 O O . TRP A 1 87 ? -10.180 4.692 15.085 1.00 87.94 87 TRP A O 1
ATOM 688 N N . LEU A 1 88 ? -11.491 5.380 16.773 1.00 87.12 88 LEU A N 1
ATOM 689 C CA . LEU A 1 88 ? -11.925 6.615 16.130 1.00 87.12 88 LEU A CA 1
ATOM 690 C C . LEU A 1 88 ? -10.750 7.541 15.743 1.00 87.12 88 LEU A C 1
ATOM 692 O O . LEU A 1 88 ? -10.690 7.953 14.576 1.00 87.12 88 LEU A O 1
ATOM 696 N N . PRO A 1 89 ? -9.771 7.849 16.624 1.00 87.25 89 PRO A N 1
ATOM 697 C CA . PRO A 1 89 ? -8.636 8.692 16.241 1.00 87.25 89 PRO A CA 1
ATOM 698 C C . PRO A 1 89 ? -7.732 8.027 15.193 1.00 87.25 89 PRO A C 1
ATOM 700 O O . PRO A 1 89 ? -7.217 8.704 14.303 1.00 87.25 89 PRO A O 1
ATOM 703 N N . GLU A 1 90 ? -7.560 6.704 15.241 1.00 87.19 90 GLU A N 1
ATOM 704 C CA . GLU A 1 90 ? -6.736 5.983 14.264 1.00 87.19 90 GLU A CA 1
ATOM 705 C C . GLU A 1 90 ? -7.406 5.916 12.883 1.00 87.19 90 GLU A C 1
ATOM 707 O O . GLU A 1 90 ? -6.763 6.191 11.867 1.00 87.19 90 GLU A O 1
ATOM 712 N N . LEU A 1 91 ? -8.714 5.637 12.820 1.00 86.62 91 LEU A N 1
ATOM 713 C CA . LEU A 1 91 ? -9.484 5.620 11.571 1.00 86.62 91 LEU A CA 1
ATOM 714 C C . LEU A 1 91 ? -9.548 7.013 10.930 1.00 86.62 91 LEU A C 1
ATOM 716 O O . LEU A 1 91 ? -9.334 7.155 9.725 1.00 86.62 91 LEU A O 1
ATOM 720 N N . THR A 1 92 ? -9.776 8.063 11.721 1.00 87.12 92 THR A N 1
ATOM 721 C CA . THR A 1 92 ? -9.802 9.448 11.218 1.00 87.12 92 THR A CA 1
ATOM 722 C C . THR A 1 92 ? -8.427 9.907 10.729 1.00 87.12 92 THR A C 1
ATOM 724 O O . THR A 1 92 ? -8.317 10.492 9.644 1.00 87.12 92 THR A O 1
ATOM 727 N N . LYS A 1 93 ? -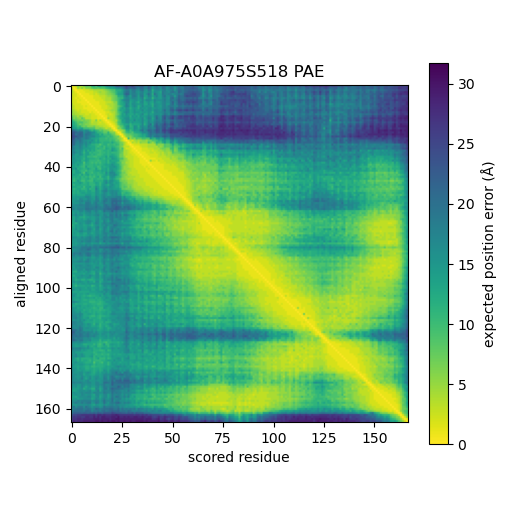7.353 9.580 11.460 1.00 87.00 93 LYS A N 1
ATOM 728 C CA . LYS A 1 93 ? -5.972 9.821 11.021 1.00 87.00 93 LYS A CA 1
ATOM 729 C C . LYS A 1 93 ? -5.654 9.064 9.734 1.00 87.00 93 LYS A C 1
ATOM 731 O O . LYS A 1 93 ? -5.059 9.650 8.829 1.00 87.00 93 LYS A O 1
ATOM 736 N N . ALA A 1 94 ? -6.088 7.810 9.615 1.00 84.31 94 ALA A N 1
ATOM 737 C CA . ALA A 1 94 ? -5.918 7.007 8.409 1.00 84.31 94 ALA A CA 1
ATOM 738 C C . ALA A 1 94 ? -6.652 7.614 7.204 1.00 84.31 94 ALA A C 1
ATOM 740 O O . ALA A 1 94 ? -6.051 7.736 6.140 1.00 84.31 94 ALA A O 1
ATOM 741 N N . ILE A 1 95 ? -7.892 8.090 7.374 1.00 85.00 95 ILE A N 1
ATOM 742 C CA . ILE A 1 95 ? -8.646 8.797 6.323 1.00 85.00 95 ILE A CA 1
ATOM 743 C C . ILE A 1 95 ? -7.904 10.064 5.871 1.00 85.00 95 ILE A C 1
ATOM 745 O O . ILE A 1 95 ? -7.774 10.321 4.670 1.00 85.00 95 ILE A O 1
ATOM 749 N N . ARG A 1 96 ? -7.393 10.865 6.817 1.00 84.88 96 ARG A N 1
ATOM 750 C CA . ARG A 1 96 ? -6.645 12.095 6.503 1.00 84.88 96 ARG A CA 1
ATOM 751 C C . ARG A 1 96 ? -5.337 11.787 5.777 1.00 84.88 96 ARG A C 1
ATOM 753 O O . ARG A 1 96 ? -5.012 12.444 4.788 1.00 84.88 96 ARG A O 1
ATOM 760 N N . HIS A 1 97 ? -4.612 10.777 6.249 1.00 82.00 97 HIS A N 1
ATOM 761 C CA . HIS A 1 97 ? -3.369 10.327 5.642 1.00 82.00 97 HIS A CA 1
ATOM 762 C C . HIS A 1 97 ? -3.600 9.758 4.241 1.00 82.00 97 HIS A C 1
ATOM 764 O O . HIS A 1 97 ? -2.843 10.076 3.332 1.00 82.00 97 HIS A O 1
ATOM 770 N N . GLU A 1 98 ? -4.667 8.984 4.031 1.00 81.44 98 GLU A N 1
ATOM 771 C CA . GLU A 1 98 ? -5.009 8.439 2.717 1.00 81.44 98 GLU A CA 1
ATOM 772 C C . GLU A 1 98 ? -5.357 9.550 1.723 1.00 81.44 98 GLU A C 1
ATOM 774 O O . GLU A 1 98 ? -4.908 9.488 0.585 1.00 81.44 98 GLU A O 1
ATOM 779 N N . ARG A 1 99 ? -6.047 10.619 2.149 1.00 80.19 99 ARG A N 1
ATOM 780 C CA . ARG A 1 99 ? -6.299 11.793 1.293 1.00 80.19 99 ARG A CA 1
ATOM 781 C C . ARG A 1 99 ? -5.007 12.492 0.868 1.00 80.19 99 ARG A C 1
ATOM 783 O O . ARG A 1 99 ? -4.874 12.849 -0.297 1.00 80.19 99 ARG A O 1
ATOM 790 N N . LEU A 1 100 ? -4.068 12.695 1.792 1.00 80.00 100 LEU A N 1
ATOM 791 C CA . LEU A 1 100 ? -2.771 13.307 1.477 1.00 80.00 100 LEU A CA 1
ATOM 792 C C . LEU A 1 100 ? -1.939 12.403 0.563 1.00 80.00 100 LEU A C 1
ATOM 794 O O . LEU A 1 100 ? -1.385 12.859 -0.435 1.00 80.00 100 LEU A O 1
ATOM 798 N N . MET A 1 101 ? -1.903 11.107 0.872 1.00 75.62 101 MET A N 1
ATOM 799 C CA . MET A 1 101 ? -1.173 10.122 0.085 1.00 75.62 101 MET A CA 1
ATOM 800 C C . MET A 1 101 ? -1.795 9.894 -1.289 1.00 75.62 101 MET A C 1
ATOM 802 O O . MET A 1 101 ? -1.047 9.577 -2.202 1.00 75.62 101 MET A O 1
ATOM 806 N N . ALA A 1 102 ? -3.109 10.090 -1.464 1.00 77.94 102 ALA A N 1
ATOM 807 C CA . ALA A 1 102 ? -3.791 10.093 -2.763 1.00 77.94 102 ALA A CA 1
ATOM 808 C C . ALA A 1 102 ? -3.116 11.069 -3.736 1.00 77.94 102 ALA A C 1
ATOM 810 O O . ALA A 1 102 ? -2.696 10.685 -4.825 1.00 77.94 102 ALA A O 1
ATOM 811 N N . TRP A 1 103 ? -2.967 12.318 -3.292 1.00 77.94 103 TRP A N 1
ATOM 812 C CA . TRP A 1 103 ? -2.373 13.394 -4.078 1.00 77.94 103 TRP A CA 1
ATOM 813 C C . TRP A 1 103 ? -0.871 13.211 -4.262 1.00 77.94 103 TRP A C 1
ATOM 815 O O . TRP A 1 103 ? -0.386 13.287 -5.386 1.00 77.94 103 TRP A O 1
ATOM 825 N N . LEU A 1 104 ? -0.142 12.910 -3.183 1.00 76.81 104 LEU A N 1
ATOM 826 C CA . LEU A 1 104 ? 1.301 12.670 -3.262 1.00 76.81 104 LEU A CA 1
ATOM 827 C C . LEU A 1 104 ? 1.629 11.480 -4.171 1.00 76.81 104 LEU A C 1
ATOM 829 O O . LEU A 1 104 ? 2.521 11.582 -5.004 1.00 76.81 104 LEU A O 1
ATOM 833 N N . GLY A 1 105 ? 0.890 10.376 -4.053 1.00 74.12 105 GL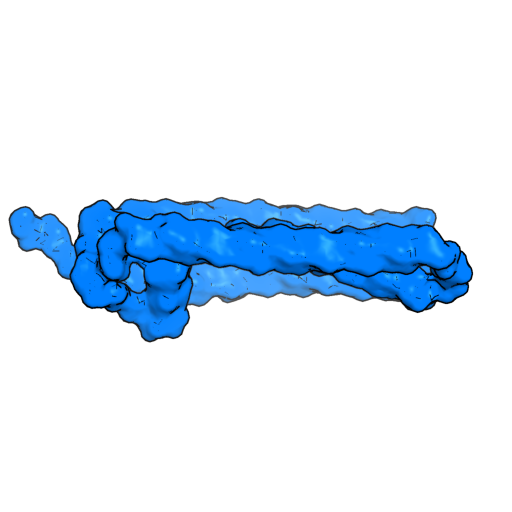Y A N 1
ATOM 834 C CA . GLY A 1 105 ? 1.065 9.194 -4.895 1.00 74.12 105 GLY A CA 1
ATOM 835 C C . GLY A 1 105 ? 0.832 9.506 -6.370 1.00 74.12 105 GLY A C 1
ATOM 836 O O . GLY A 1 105 ? 1.661 9.151 -7.200 1.00 74.12 105 GLY A O 1
ATOM 837 N N . MET A 1 106 ? -0.242 10.234 -6.690 1.00 79.75 106 MET A N 1
ATOM 838 C CA . MET A 1 106 ? -0.515 10.677 -8.059 1.00 79.75 106 MET A CA 1
ATOM 839 C C . MET A 1 106 ? 0.629 11.532 -8.623 1.00 79.75 106 MET A C 1
ATOM 841 O O . MET A 1 106 ? 1.114 11.247 -9.713 1.00 79.75 106 MET A O 1
ATOM 845 N N . LEU A 1 107 ? 1.101 12.533 -7.872 1.00 81.69 107 LEU A N 1
ATOM 846 C CA . LEU A 1 107 ? 2.210 13.397 -8.296 1.00 81.69 107 LEU A CA 1
ATOM 847 C C . LEU A 1 107 ? 3.506 12.609 -8.519 1.00 81.69 107 LEU A C 1
ATOM 849 O O . LEU A 1 107 ? 4.195 12.830 -9.511 1.00 81.69 107 LEU A O 1
ATOM 853 N N . VAL A 1 108 ? 3.817 11.663 -7.630 1.00 79.56 108 VAL A N 1
ATOM 854 C CA . VAL A 1 108 ? 5.000 10.800 -7.753 1.00 79.56 108 VAL A CA 1
ATOM 855 C C . VAL A 1 108 ? 4.920 9.931 -9.009 1.00 79.56 108 VAL A C 1
ATOM 857 O O . VAL A 1 108 ? 5.894 9.852 -9.753 1.00 79.56 108 VAL A O 1
ATOM 860 N N . PHE A 1 109 ? 3.770 9.312 -9.290 1.00 79.50 109 PHE A N 1
ATOM 861 C CA . PHE A 1 109 ? 3.607 8.492 -10.494 1.00 79.50 109 PHE A CA 1
ATOM 862 C C . PHE A 1 109 ? 3.654 9.314 -11.785 1.00 79.50 109 PHE A C 1
ATOM 864 O O . PHE A 1 109 ? 4.257 8.866 -12.756 1.00 79.50 109 PHE A O 1
ATOM 871 N N . ILE A 1 110 ? 3.093 10.527 -11.791 1.00 81.06 110 ILE A N 1
ATOM 872 C CA . ILE A 1 110 ? 3.240 11.465 -12.915 1.00 81.06 110 ILE A CA 1
ATOM 873 C C . ILE A 1 110 ? 4.717 11.829 -13.115 1.00 81.06 110 ILE A C 1
ATOM 875 O O . ILE A 1 110 ? 5.201 11.821 -14.244 1.00 81.06 110 ILE A O 1
ATOM 879 N N . GLY A 1 111 ? 5.450 12.086 -12.027 1.00 80.69 111 GLY A N 1
ATOM 880 C CA . GLY A 1 111 ? 6.891 12.332 -12.070 1.00 80.69 111 GLY A CA 1
ATOM 881 C C . GLY A 1 111 ? 7.661 11.172 -12.703 1.00 80.69 111 GLY A C 1
ATOM 882 O O . GLY A 1 111 ? 8.460 11.393 -13.608 1.00 80.69 111 GLY A O 1
ATOM 883 N N . PHE A 1 112 ? 7.369 9.930 -12.301 1.00 76.44 112 PHE A N 1
ATOM 884 C CA . PHE A 1 112 ? 7.977 8.742 -12.909 1.00 76.44 112 PHE A CA 1
ATOM 885 C C . PHE A 1 112 ? 7.601 8.558 -14.381 1.00 76.44 112 PHE A C 1
ATOM 887 O O . PHE A 1 112 ? 8.457 8.178 -15.174 1.00 76.44 112 PHE A O 1
ATOM 894 N N . ALA A 1 113 ? 6.358 8.853 -14.767 1.00 79.50 113 ALA A N 1
ATOM 895 C CA . ALA A 1 113 ? 5.948 8.804 -16.167 1.00 79.50 113 ALA A CA 1
ATOM 896 C C . ALA A 1 113 ? 6.744 9.810 -17.017 1.00 79.50 113 ALA A C 1
ATOM 898 O O . ALA A 1 113 ? 7.258 9.439 -18.072 1.00 79.50 113 ALA A O 1
ATOM 899 N N . GLY A 1 114 ? 6.908 11.047 -16.532 1.00 79.88 114 GLY A N 1
ATOM 900 C CA . GLY A 1 114 ? 7.722 12.072 -17.191 1.00 79.88 114 GLY A CA 1
ATOM 901 C C . GLY A 1 114 ? 9.203 11.696 -17.277 1.00 79.88 114 GLY A C 1
ATOM 902 O O . GLY A 1 114 ? 9.826 11.889 -18.318 1.00 79.88 114 GLY A O 1
ATOM 903 N N . LEU A 1 115 ? 9.750 11.090 -16.221 1.00 75.75 115 LEU A N 1
ATOM 904 C CA . LEU A 1 115 ? 11.125 10.585 -16.206 1.00 75.75 115 LEU A CA 1
ATOM 905 C C . LEU A 1 115 ? 11.307 9.447 -17.223 1.00 75.75 115 LEU A C 1
ATOM 907 O O . LEU A 1 115 ? 12.290 9.428 -17.954 1.00 75.75 115 LEU A O 1
ATOM 911 N N . GLY A 1 116 ? 10.318 8.558 -17.353 1.00 71.81 116 GLY A N 1
ATOM 912 C CA . GLY A 1 116 ? 10.294 7.554 -18.414 1.00 71.81 116 GLY A CA 1
ATOM 913 C C . GLY A 1 116 ? 10.288 8.177 -19.814 1.00 71.81 116 GLY A C 1
ATOM 914 O O . GLY A 1 116 ? 11.065 7.746 -20.657 1.00 71.81 116 GLY A O 1
ATOM 915 N N . VAL A 1 117 ? 9.509 9.246 -20.051 1.00 81.19 117 VAL A N 1
ATOM 916 C CA . VAL A 1 117 ? 9.518 9.971 -21.342 1.00 81.19 117 VAL A CA 1
ATOM 917 C C . VAL A 1 117 ? 10.894 10.556 -21.648 1.00 81.19 117 VAL A C 1
ATOM 919 O O . VAL A 1 117 ? 11.370 10.440 -22.773 1.00 81.19 117 VAL A O 1
ATOM 922 N N . PHE A 1 118 ? 11.544 11.156 -20.650 1.00 78.31 118 PHE A N 1
ATOM 923 C CA . PHE A 1 118 ? 12.905 11.666 -20.794 1.00 78.31 118 PHE A CA 1
ATOM 924 C C . PHE A 1 118 ? 13.887 10.547 -21.182 1.00 78.31 118 PHE A C 1
ATOM 926 O O . PHE A 1 118 ? 14.664 10.706 -22.120 1.00 78.31 118 PHE A O 1
ATOM 933 N N . LEU A 1 119 ? 13.796 9.386 -20.527 1.00 73.88 119 LEU A N 1
ATOM 934 C CA . LEU A 1 119 ? 14.680 8.247 -20.788 1.00 73.88 119 LEU A CA 1
ATOM 935 C C . LEU A 1 119 ? 14.444 7.568 -22.145 1.00 73.88 119 LEU A C 1
ATOM 937 O O . LEU A 1 119 ? 15.389 7.002 -22.686 1.00 73.88 119 LEU A O 1
ATOM 941 N N . ILE A 1 120 ? 13.246 7.681 -22.739 1.00 78.00 120 ILE A N 1
ATOM 942 C CA . ILE A 1 120 ? 13.011 7.271 -24.140 1.00 78.00 120 ILE A CA 1
ATOM 943 C C . ILE A 1 120 ? 13.943 8.038 -25.092 1.00 78.00 120 ILE A C 1
ATOM 945 O O . ILE A 1 120 ? 14.417 7.468 -26.071 1.00 78.00 120 ILE A O 1
ATOM 949 N N . ILE A 1 121 ? 14.176 9.326 -24.822 1.00 78.94 121 ILE A N 1
ATOM 950 C CA . ILE A 1 121 ? 14.973 10.215 -25.679 1.00 78.94 121 ILE A CA 1
ATOM 951 C C . ILE A 1 121 ? 16.470 10.049 -25.387 1.00 78.94 121 ILE A C 1
ATOM 953 O O . ILE A 1 121 ? 17.272 10.023 -26.315 1.00 78.94 121 ILE A O 1
ATOM 957 N N . ASP A 1 122 ? 16.833 9.938 -24.108 1.00 75.31 122 ASP A N 1
ATOM 958 C CA . ASP A 1 122 ? 18.225 9.916 -23.642 1.00 75.31 122 ASP A CA 1
ATOM 959 C C . ASP A 1 122 ? 18.918 8.555 -23.843 1.00 75.31 122 ASP A C 1
ATOM 961 O O . ASP A 1 122 ? 20.115 8.507 -24.103 1.00 75.31 122 ASP A O 1
ATOM 965 N N . ASN A 1 123 ? 18.173 7.443 -23.774 1.00 68.31 123 ASN A N 1
ATOM 966 C CA . ASN A 1 123 ? 18.709 6.087 -23.947 1.00 68.31 123 ASN A CA 1
ATOM 967 C C . ASN A 1 123 ? 17.945 5.321 -25.044 1.00 68.31 123 ASN A C 1
ATOM 969 O O . ASN A 1 123 ? 17.082 4.484 -24.744 1.00 68.31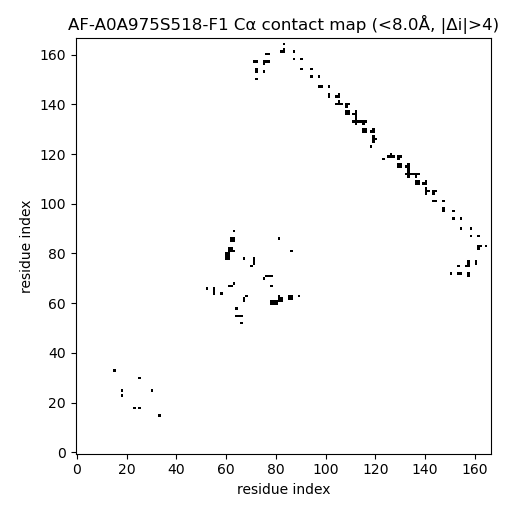 123 ASN A O 1
ATOM 973 N N . PRO A 1 124 ? 18.262 5.582 -26.327 1.00 69.12 124 PRO A N 1
ATOM 974 C CA . PRO A 1 124 ? 17.566 4.992 -27.468 1.00 69.12 124 PRO A CA 1
ATOM 975 C C . PRO A 1 124 ? 17.905 3.515 -27.703 1.00 69.12 124 PRO A C 1
ATOM 977 O O . PRO A 1 124 ? 17.335 2.914 -28.609 1.00 69.12 124 PRO A O 1
ATOM 980 N N . ASP A 1 125 ? 18.795 2.918 -26.908 1.00 71.44 125 ASP A N 1
ATOM 981 C CA . ASP A 1 125 ? 19.181 1.511 -27.048 1.00 71.44 125 ASP A CA 1
ATOM 982 C C . ASP A 1 125 ? 17.982 0.572 -26.819 1.00 71.44 125 ASP A C 1
ATOM 984 O O . ASP A 1 125 ? 17.824 -0.441 -27.507 1.00 71.44 125 ASP A O 1
ATOM 988 N N . HIS A 1 126 ? 17.071 0.941 -25.906 1.00 65.88 126 HIS A N 1
ATOM 989 C CA . HIS A 1 126 ? 15.884 0.147 -25.559 1.00 65.88 126 HIS A CA 1
ATOM 990 C C . HIS A 1 126 ? 14.627 1.015 -25.338 1.00 65.88 126 HIS A C 1
ATOM 992 O O . HIS A 1 126 ? 14.078 1.078 -24.235 1.00 65.88 126 HIS A O 1
ATOM 998 N N . PRO A 1 127 ? 14.093 1.660 -26.391 1.00 71.38 127 PRO A N 1
ATOM 999 C CA . PRO A 1 127 ? 13.022 2.648 -26.262 1.00 71.38 127 PRO A CA 1
ATOM 1000 C C . PRO A 1 127 ? 11.687 1.999 -25.874 1.00 71.38 127 PRO A C 1
ATOM 1002 O O . PRO A 1 127 ? 10.878 2.597 -25.167 1.00 71.38 127 PRO A O 1
ATOM 1005 N N . TRP A 1 128 ? 11.465 0.744 -26.277 1.00 73.62 128 TRP A N 1
ATOM 1006 C CA . TRP A 1 128 ? 10.255 -0.015 -25.954 1.00 73.62 128 TRP A CA 1
ATOM 1007 C C . TRP A 1 128 ? 10.078 -0.224 -24.444 1.00 73.62 128 TRP A C 1
ATOM 1009 O O . TRP A 1 128 ? 8.950 -0.223 -23.950 1.00 73.62 128 TRP A O 1
ATOM 1019 N N . PHE A 1 129 ? 11.180 -0.364 -23.703 1.00 70.12 129 PHE A N 1
ATOM 1020 C CA . PHE A 1 129 ? 11.157 -0.556 -22.258 1.00 70.12 129 PHE A CA 1
ATOM 1021 C C . PHE A 1 129 ? 10.703 0.719 -21.548 1.00 70.12 129 PHE A C 1
ATOM 1023 O O . PHE A 1 129 ? 9.794 0.682 -20.717 1.00 70.12 129 PHE A O 1
ATOM 1030 N N . TRP A 1 130 ? 11.276 1.863 -21.927 1.00 74.62 130 TRP A N 1
ATOM 1031 C CA . TRP A 1 130 ? 10.903 3.153 -21.354 1.00 74.62 130 TRP A CA 1
ATOM 1032 C C . TRP A 1 130 ? 9.468 3.543 -21.716 1.00 74.62 130 TRP A C 1
ATOM 1034 O O . TRP A 1 130 ? 8.736 4.023 -20.853 1.00 74.62 130 TRP A O 1
ATOM 1044 N N . VAL A 1 131 ? 9.009 3.215 -22.929 1.00 76.31 131 VAL A N 1
ATOM 1045 C CA . VAL A 1 131 ? 7.592 3.328 -23.313 1.00 76.31 131 VAL A CA 1
ATOM 1046 C C . VAL A 1 131 ? 6.704 2.481 -22.396 1.00 76.31 131 VAL A C 1
ATOM 1048 O O . VAL A 1 131 ? 5.725 2.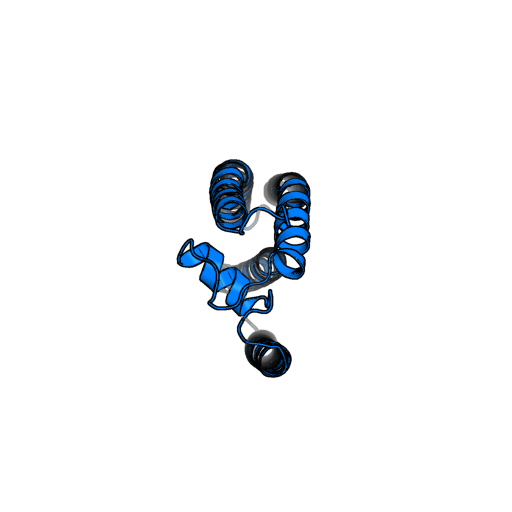994 -21.850 1.00 76.31 131 VAL A O 1
ATOM 1051 N N . ALA A 1 132 ? 7.042 1.207 -22.175 1.00 73.69 132 ALA A N 1
ATOM 1052 C CA . ALA A 1 132 ? 6.270 0.326 -21.299 1.00 73.69 132 ALA A CA 1
ATOM 1053 C C . ALA A 1 132 ? 6.232 0.838 -19.847 1.00 73.69 132 ALA A C 1
ATOM 1055 O O . ALA A 1 132 ? 5.167 0.851 -19.225 1.00 73.69 132 ALA A O 1
ATOM 1056 N N . ALA A 1 133 ? 7.363 1.318 -19.324 1.00 73.50 133 ALA A N 1
ATOM 1057 C CA . ALA A 1 133 ? 7.459 1.904 -17.990 1.00 73.50 133 ALA A CA 1
ATOM 1058 C C . ALA A 1 133 ? 6.604 3.177 -17.862 1.00 73.50 133 ALA A C 1
ATOM 1060 O O . ALA A 1 133 ? 5.814 3.301 -16.924 1.00 73.50 133 ALA A O 1
ATOM 1061 N N . THR A 1 134 ? 6.691 4.098 -18.826 1.00 78.00 134 THR A N 1
ATOM 1062 C CA . THR A 1 134 ? 5.870 5.317 -18.868 1.00 78.00 134 THR A CA 1
ATOM 1063 C C . THR A 1 134 ? 4.382 4.993 -18.899 1.00 78.00 134 THR A C 1
ATOM 1065 O O . THR A 1 134 ? 3.614 5.572 -18.127 1.00 78.00 134 THR A O 1
ATOM 1068 N N . VAL A 1 135 ? 3.958 4.050 -19.745 1.00 83.62 135 VAL A N 1
ATOM 1069 C CA . VAL A 1 135 ? 2.558 3.604 -19.805 1.00 83.62 135 VAL A CA 1
ATOM 1070 C C . VAL A 1 135 ? 2.126 3.028 -18.459 1.00 83.62 135 VAL A C 1
ATOM 1072 O O . VAL A 1 135 ? 1.095 3.438 -17.927 1.00 83.62 135 VAL A O 1
ATOM 1075 N N . PHE A 1 136 ? 2.929 2.142 -17.865 1.00 80.81 136 PHE A N 1
ATOM 1076 C CA . PHE A 1 136 ? 2.636 1.552 -16.560 1.00 80.81 136 PHE A CA 1
ATOM 1077 C C . PHE A 1 136 ? 2.441 2.617 -15.474 1.00 80.81 136 PHE A C 1
ATOM 1079 O O . PHE A 1 136 ? 1.429 2.600 -14.770 1.00 80.81 136 PHE A O 1
ATOM 1086 N N . PHE A 1 137 ? 3.362 3.578 -15.357 1.00 79.56 137 PHE A N 1
ATOM 1087 C CA . PHE A 1 137 ? 3.263 4.638 -14.352 1.00 79.56 137 PHE A CA 1
ATOM 1088 C C . PHE A 1 137 ? 2.092 5.588 -14.608 1.00 79.56 137 PHE A C 1
ATOM 1090 O O . PHE A 1 137 ? 1.446 6.028 -13.658 1.00 79.56 137 PHE A O 1
ATOM 1097 N N . THR A 1 138 ? 1.756 5.845 -15.872 1.00 82.19 138 THR A N 1
ATOM 1098 C CA . THR A 1 138 ? 0.595 6.664 -16.247 1.00 82.19 138 THR A CA 1
ATOM 1099 C C . THR A 1 138 ? -0.712 5.975 -15.853 1.00 82.19 138 THR A C 1
ATOM 1101 O O . THR A 1 138 ? -1.586 6.586 -15.235 1.00 82.19 138 THR A O 1
ATOM 1104 N N . VAL A 1 139 ? -0.832 4.674 -16.134 1.00 83.44 139 VAL A N 1
ATOM 1105 C CA . VAL A 1 139 ? -1.981 3.858 -15.713 1.00 83.44 139 VAL A CA 1
ATOM 1106 C C . VAL A 1 139 ? -2.059 3.779 -14.187 1.00 83.44 139 VAL A C 1
ATOM 1108 O O . VAL A 1 139 ? -3.142 3.933 -13.622 1.00 83.44 139 VAL A O 1
ATOM 1111 N N . ALA A 1 140 ? -0.928 3.608 -13.497 1.00 78.62 140 ALA A N 1
ATOM 1112 C CA . ALA A 1 140 ? -0.875 3.617 -12.037 1.00 78.62 140 ALA A CA 1
ATOM 1113 C C . ALA A 1 140 ? -1.329 4.967 -11.451 1.00 78.62 140 ALA A C 1
ATOM 1115 O O . ALA A 1 140 ? -2.126 4.982 -10.509 1.00 78.62 140 ALA A O 1
ATOM 1116 N N . ALA A 1 141 ? -0.895 6.089 -12.039 1.00 79.31 141 ALA A N 1
ATOM 1117 C CA . ALA A 1 141 ? -1.320 7.434 -11.652 1.00 79.31 141 ALA A CA 1
ATOM 1118 C C . ALA A 1 141 ? -2.834 7.620 -11.812 1.00 79.31 141 ALA A C 1
ATOM 1120 O O . ALA A 1 141 ? -3.476 8.172 -10.921 1.00 79.31 141 ALA A O 1
ATOM 1121 N N . ALA A 1 142 ? -3.408 7.119 -12.911 1.00 80.00 142 ALA A N 1
ATOM 1122 C CA . ALA A 1 142 ? -4.841 7.200 -13.191 1.00 80.00 142 ALA A CA 1
ATOM 1123 C C . ALA A 1 142 ? -5.682 6.263 -12.305 1.00 80.00 142 ALA A C 1
ATOM 1125 O O . ALA A 1 142 ? -6.796 6.603 -11.909 1.00 80.00 142 ALA A O 1
ATOM 1126 N N . TRP A 1 143 ? -5.155 5.089 -11.949 1.00 77.12 143 TRP A N 1
ATOM 1127 C CA . TRP A 1 143 ? -5.857 4.110 -11.114 1.00 77.12 143 TRP A CA 1
ATOM 1128 C C . TRP A 1 143 ? -5.933 4.523 -9.638 1.00 77.12 143 TRP A C 1
ATOM 1130 O O . TRP A 1 143 ? -6.927 4.269 -8.949 1.00 77.12 143 TRP A O 1
ATOM 1140 N N . TYR A 1 144 ? -4.890 5.182 -9.133 1.00 70.44 144 TYR A N 1
ATOM 1141 C CA . TYR A 1 144 ? -4.772 5.581 -7.732 1.00 70.44 144 TYR A CA 1
ATOM 1142 C C . TYR A 1 144 ? -5.948 6.436 -7.190 1.00 70.44 144 TYR A C 1
ATOM 1144 O O . TYR A 1 144 ? -6.481 6.093 -6.122 1.00 70.44 144 TYR A O 1
ATOM 1152 N N . PRO A 1 145 ? -6.435 7.484 -7.893 1.00 68.38 145 PRO A N 1
ATOM 1153 C CA . PRO A 1 145 ? -7.606 8.262 -7.475 1.00 68.38 145 PRO A CA 1
ATOM 1154 C C . PRO A 1 145 ? -8.932 7.489 -7.571 1.00 68.38 145 PRO A C 1
ATOM 1156 O O . PRO A 1 145 ? -9.888 7.836 -6.882 1.00 68.38 145 PRO A O 1
ATOM 1159 N N . ILE A 1 146 ? -9.009 6.421 -8.375 1.00 72.75 146 ILE A N 1
ATOM 1160 C CA . ILE A 1 146 ? -10.214 5.580 -8.504 1.00 72.75 146 ILE A CA 1
ATOM 1161 C C . ILE A 1 146 ? -10.335 4.618 -7.311 1.00 72.75 146 ILE A C 1
ATOM 1163 O O . ILE A 1 146 ? -11.433 4.323 -6.829 1.00 72.75 146 ILE A O 1
ATOM 1167 N N . TRP A 1 147 ? -9.206 4.122 -6.801 1.00 67.88 147 TRP A N 1
ATOM 1168 C CA . TRP A 1 147 ? -9.186 3.118 -5.735 1.00 67.88 147 TRP A CA 1
ATOM 1169 C C . TRP A 1 147 ? -9.326 3.714 -4.323 1.00 67.88 147 TRP A C 1
ATOM 1171 O O . TRP A 1 147 ? -9.950 3.115 -3.442 1.00 67.88 147 TRP A O 1
ATOM 1181 N N . THR A 1 148 ? -8.815 4.928 -4.113 1.00 71.75 148 THR A N 1
ATOM 1182 C CA . THR A 1 148 ? -8.870 5.652 -2.830 1.00 71.75 148 THR A CA 1
ATOM 1183 C C . THR A 1 148 ? -10.282 5.896 -2.267 1.00 71.75 148 THR A C 1
ATOM 1185 O O . THR A 1 148 ? -10.489 5.632 -1.078 1.00 71.75 148 THR A O 1
ATOM 1188 N N . PRO A 1 149 ? -11.303 6.319 -3.042 1.00 75.38 149 PRO A N 1
ATOM 1189 C CA . PRO A 1 149 ? -12.646 6.524 -2.498 1.00 75.38 149 PRO A CA 1
ATOM 1190 C C . PRO A 1 149 ? -13.301 5.223 -2.014 1.00 75.38 149 PRO A C 1
ATOM 1192 O O . PRO A 1 149 ? -14.087 5.255 -1.067 1.00 75.38 149 PRO A O 1
ATOM 1195 N N . ARG A 1 150 ? -12.953 4.065 -2.595 1.00 76.94 150 ARG A N 1
ATOM 1196 C CA . ARG A 1 150 ? -13.477 2.760 -2.152 1.00 76.94 150 ARG A CA 1
ATOM 1197 C C . ARG A 1 150 ? -12.964 2.379 -0.763 1.00 76.94 150 ARG A C 1
ATOM 1199 O O . ARG A 1 150 ? -13.747 1.920 0.065 1.00 76.94 150 ARG A O 1
ATOM 1206 N N . ARG A 1 151 ? -11.675 2.600 -0.478 1.00 77.62 151 ARG A N 1
ATOM 1207 C CA . ARG A 1 151 ? -11.100 2.343 0.859 1.00 77.62 151 ARG A CA 1
ATOM 1208 C C . ARG A 1 151 ? -11.620 3.315 1.904 1.00 77.62 151 ARG A C 1
ATOM 1210 O O . ARG A 1 151 ? -11.942 2.894 3.013 1.00 77.62 151 ARG A O 1
ATOM 1217 N N . ARG A 1 152 ? -11.810 4.578 1.522 1.00 81.31 152 ARG A N 1
ATOM 1218 C CA . ARG A 1 152 ? -12.412 5.584 2.396 1.00 81.31 152 ARG A CA 1
ATOM 1219 C C . ARG A 1 152 ? -13.826 5.206 2.832 1.00 81.31 152 ARG A C 1
ATOM 1221 O O . ARG A 1 152 ? -14.107 5.281 4.023 1.00 81.31 152 ARG A O 1
ATOM 1228 N N . LYS A 1 153 ? -14.678 4.745 1.907 1.00 83.94 153 LYS A N 1
ATOM 1229 C CA . LYS A 1 153 ? -16.029 4.262 2.249 1.00 83.94 153 LYS A CA 1
ATOM 1230 C C . LYS A 1 153 ? -15.984 3.122 3.266 1.00 83.94 153 LYS A C 1
ATOM 1232 O O . LYS A 1 153 ? -16.726 3.149 4.236 1.00 83.94 153 LYS A O 1
ATOM 1237 N N . LYS A 1 154 ? -15.063 2.167 3.105 1.00 84.25 154 LYS A N 1
ATOM 1238 C CA . LYS A 1 154 ? -14.885 1.081 4.082 1.00 84.25 154 LYS A CA 1
ATOM 1239 C C . LYS A 1 154 ? -14.505 1.597 5.472 1.00 84.25 154 LYS A C 1
ATOM 1241 O O . LYS A 1 154 ? -15.089 1.157 6.450 1.00 84.25 154 LYS A O 1
ATOM 1246 N N . MET A 1 155 ? -13.578 2.553 5.568 1.00 85.44 155 MET A N 1
ATOM 1247 C CA . MET A 1 155 ? -13.222 3.159 6.860 1.00 85.44 155 MET A CA 1
ATOM 1248 C C . MET A 1 155 ? -14.378 3.946 7.482 1.00 85.44 155 MET A C 1
ATOM 1250 O O . MET A 1 155 ? -14.556 3.891 8.690 1.00 85.44 155 MET A O 1
ATOM 1254 N N . GLN A 1 156 ? -15.175 4.651 6.676 1.00 86.44 156 GLN A N 1
ATOM 1255 C CA . GLN A 1 156 ? -16.372 5.348 7.159 1.00 86.44 156 GLN A CA 1
ATOM 1256 C C . GLN A 1 156 ? -17.425 4.368 7.687 1.00 86.44 156 GLN A C 1
ATOM 1258 O O . GLN A 1 156 ? -17.995 4.617 8.742 1.00 86.44 156 GLN A O 1
ATOM 1263 N N . ASN A 1 157 ? -17.620 3.233 7.014 1.00 87.62 157 ASN A N 1
ATOM 1264 C CA . ASN A 1 157 ? -18.520 2.182 7.488 1.00 87.62 157 ASN A CA 1
ATOM 1265 C C . ASN A 1 157 ? -18.047 1.575 8.818 1.00 87.62 157 ASN A C 1
ATOM 1267 O O . ASN A 1 157 ? -18.873 1.305 9.676 1.00 87.62 157 ASN A O 1
ATOM 1271 N N . LEU A 1 158 ? -16.733 1.409 9.016 1.00 86.88 158 LEU A N 1
ATOM 1272 C CA . LEU A 1 158 ? -16.176 0.959 10.298 1.00 86.88 158 LEU A CA 1
ATOM 1273 C C . LEU A 1 158 ? -16.375 1.993 11.415 1.00 86.88 158 LEU A C 1
ATOM 1275 O O . LEU A 1 158 ? -16.625 1.613 12.551 1.00 86.88 158 LEU A O 1
ATOM 1279 N N . ILE A 1 159 ? -16.287 3.292 11.104 1.00 86.81 159 ILE A N 1
ATOM 1280 C CA . ILE A 1 159 ? -16.599 4.355 12.073 1.00 86.81 159 ILE A CA 1
ATOM 1281 C C . ILE A 1 159 ? -18.077 4.292 12.472 1.00 86.81 159 ILE A C 1
ATOM 1283 O O . ILE A 1 159 ? -18.376 4.404 13.652 1.00 86.81 159 ILE A O 1
ATOM 1287 N N . ALA A 1 160 ? -18.980 4.060 11.517 1.00 86.56 160 ALA A N 1
ATOM 1288 C CA . ALA A 1 160 ? -20.417 3.958 11.777 1.00 86.56 160 ALA A CA 1
ATOM 1289 C C . ALA A 1 160 ? -20.819 2.733 12.625 1.00 86.56 160 ALA A C 1
ATOM 1291 O O . ALA A 1 160 ? -21.943 2.676 13.105 1.00 86.56 160 ALA A O 1
ATOM 1292 N N . GLN A 1 161 ? -19.927 1.751 12.796 1.00 85.38 161 GLN A N 1
ATOM 1293 C CA . GLN A 1 161 ? -20.139 0.592 13.673 1.00 85.38 161 GLN A CA 1
ATOM 1294 C C . GLN A 1 161 ? -19.702 0.846 15.121 1.00 85.38 161 GLN A C 1
ATOM 1296 O O . GLN A 1 161 ? -19.957 0.010 15.987 1.00 85.38 161 GLN A O 1
ATOM 1301 N N . LEU A 1 162 ? -18.997 1.948 15.394 1.00 84.88 162 LEU A N 1
ATOM 1302 C CA . LEU A 1 162 ? -18.613 2.290 16.758 1.00 84.88 162 LEU A CA 1
ATOM 1303 C C . LEU A 1 162 ? -19.848 2.800 17.512 1.00 84.88 162 LEU A C 1
ATOM 1305 O O . LEU A 1 162 ? -20.571 3.624 16.958 1.00 84.88 162 LEU A O 1
ATOM 1309 N N . PRO 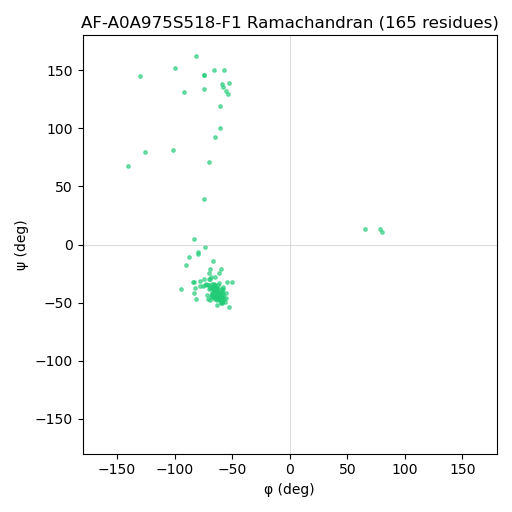A 1 163 ? -20.091 2.337 18.751 1.00 72.81 163 PRO A N 1
ATOM 1310 C CA . PRO A 1 163 ? -21.198 2.841 19.555 1.00 72.81 163 PRO A CA 1
ATOM 1311 C C . PRO A 1 163 ? -21.057 4.354 19.755 1.00 72.81 163 PRO A C 1
ATOM 1313 O O . PRO A 1 163 ? -19.943 4.844 19.983 1.00 72.81 163 PRO A O 1
ATOM 1316 N N . ASP A 1 164 ? -22.180 5.072 19.655 1.00 64.31 164 ASP A N 1
ATOM 1317 C CA . ASP A 1 164 ? -22.240 6.515 19.878 1.00 64.31 164 ASP A CA 1
ATOM 1318 C C . ASP A 1 164 ? -21.639 6.840 21.249 1.00 64.31 164 ASP A C 1
ATOM 1320 O O . ASP A 1 164 ? -21.982 6.228 22.261 1.00 64.31 164 ASP A O 1
ATOM 1324 N N . GLN A 1 165 ? -20.707 7.795 21.288 1.00 53.75 165 GLN A N 1
ATOM 1325 C CA . GLN A 1 165 ? -20.095 8.283 22.529 1.00 53.75 165 GLN A CA 1
ATOM 1326 C C . GLN A 1 165 ? -21.055 9.193 23.322 1.00 53.75 165 GLN A C 1
ATOM 1328 O O . GLN A 1 165 ? -20.635 10.208 23.868 1.00 53.75 165 GLN A O 1
ATOM 1333 N N . GLU A 1 166 ? -22.343 8.856 23.367 1.00 42.09 166 GLU A N 1
ATOM 1334 C CA . GLU A 1 166 ? -23.324 9.505 24.236 1.00 42.09 166 GLU A CA 1
ATOM 1335 C C . GLU A 1 166 ? -23.587 8.607 25.451 1.00 42.09 166 GLU A C 1
ATOM 1337 O O . GLU A 1 166 ? -24.548 7.839 25.494 1.00 42.09 166 GLU A O 1
ATOM 1342 N N . ALA A 1 167 ? -22.685 8.689 26.432 1.00 36.91 167 ALA A N 1
ATOM 1343 C CA . ALA A 1 167 ? -22.933 8.318 27.824 1.00 36.91 167 ALA A CA 1
ATOM 1344 C C . ALA A 1 167 ? -22.118 9.230 28.748 1.00 36.91 167 ALA A C 1
ATOM 1346 O O . ALA A 1 167 ? -20.877 9.278 28.576 1.00 36.91 167 ALA A O 1
#

pLDDT: mean 73.6, std 11.94, range [36.91, 87.94]

Radius of gyration: 21.04 Å; Cα contacts (8 Å, |Δi|>4): 101; chains: 1; bounding box: 53×27×55 Å

Nearest PDB structures (foldseek):
  6h2f-assembly1_J  TM=4.950E-01  e=3.884E+00  Aeromonas hydrophila subsp. hydrophila AL09-71

Organism: NCBI:txid2816859

Solvent-accessible surface area (backbone atoms only — not comparable to full-atom values): 9236 Å² total; per-residue (Å²): 113,67,66,63,53,47,51,52,50,49,50,50,52,49,53,55,49,48,60,65,72,68,70,59,85,73,50,71,67,59,54,49,51,52,51,51,50,52,50,51,51,53,52,48,52,54,50,51,54,50,50,50,52,59,61,48,70,76,48,64,86,30,46,83,37,74,67,52,50,50,48,22,68,70,75,62,47,78,55,74,77,54,47,49,88,62,41,52,61,52,50,53,49,48,51,55,49,49,57,53,46,47,55,53,49,32,53,52,24,48,50,50,18,53,51,22,54,52,43,32,70,76,44,66,91,53,37,70,56,27,50,50,50,19,50,51,26,45,51,50,30,62,46,48,70,66,52,49,60,59,55,47,51,51,53,52,54,47,55,72,68,43,74,76,89,82,125

Foldseek 3Di:
DVVVVVVVVVVLVLVVVVVVPLPPPCDPVNVVVNVVVVVVVVVVVVVVVVVLVVVCVVDDQQAPRPVQVVVCLVVLEGTPPNALVRLVVVLVVVLVVLVVCLVVLLVVLQVQLVVLVVCLVVPVSCNVSSVVRNVVSNVVSVVSNVVSVVSNVSSVSHNVPHPPPPD

Sequence (167 aa):
MGLFLLIAVLYTVVLLGMDYFTGEILGPGRIAFTAITGIALSSFILWFVKWQRARERRKPAGWPTATNFRTALSSGELPEGARAEQWLPELTKAIRHERLMAWLGMLVFIGFAGLGVFLIIDNPDHPWFWVAATVFFTVAAAWYPIWTPRRRKKMQNLIAQLPDQEA